Protein AF-A0A6G1YWZ5-F1 (afdb_monomer)

Nearest PDB structures (foldseek):
  8avf-assembly1_E  TM=3.529E-01  e=6.050E+00  Homo sapiens

pLDDT: mean 70.03, std 12.47, range [41.75, 89.56]

Secondary structure (DSSP, 8-state):
-HHHHHHHHHHHHHHHHHHHHHHHHHHHHHHHHS-TTS---EEETTEEEPHHHHHHHHHHHHHHHTTSS--HHHHHHHHHHHHHHHHHHHHHHHHHT----

Structure (mmCIF, N/CA/C/O backbone):
data_AF-A0A6G1YWZ5-F1
#
_entry.id   AF-A0A6G1YWZ5-F1
#
loop_
_atom_site.group_PDB
_atom_site.id
_atom_site.type_symbol
_atom_site.label_atom_id
_atom_site.label_alt_id
_atom_site.label_comp_id
_atom_site.label_asym_id
_atom_site.label_entity_id
_atom_site.label_seq_id
_atom_site.pdbx_PDB_ins_code
_atom_site.Cartn_x
_atom_site.Cartn_y
_atom_site.Cartn_z
_atom_site.occupancy
_atom_site.B_iso_or_equiv
_atom_site.auth_seq_id
_atom_site.auth_comp_id
_atom_site.auth_asym_id
_atom_site.auth_atom_id
_atom_site.pdbx_PDB_model_num
ATOM 1 N N . MET A 1 1 ? -7.253 -10.243 23.245 1.00 60.22 1 MET A N 1
ATOM 2 C CA . MET A 1 1 ? -8.197 -9.100 23.344 1.00 60.22 1 MET A CA 1
ATOM 3 C C . MET A 1 1 ? -7.515 -7.733 23.252 1.00 60.22 1 MET A C 1
ATOM 5 O O . MET A 1 1 ? -8.086 -6.856 22.620 1.00 60.22 1 MET A O 1
ATOM 9 N N . VAL A 1 2 ? -6.298 -7.549 23.786 1.00 73.00 2 VAL A N 1
ATOM 10 C CA . VAL A 1 2 ? -5.560 -6.264 23.732 1.00 73.00 2 VAL A CA 1
ATOM 11 C C . VAL A 1 2 ? -5.319 -5.761 22.299 1.00 73.00 2 VAL A C 1
ATOM 13 O O . VAL A 1 2 ? -5.622 -4.613 21.998 1.00 73.00 2 VAL A O 1
ATOM 16 N N . LEU A 1 3 ? -4.866 -6.632 21.388 1.00 68.81 3 LEU A N 1
ATOM 17 C CA . LEU A 1 3 ? -4.608 -6.267 19.986 1.00 68.81 3 LEU A CA 1
ATOM 18 C C . LEU A 1 3 ? -5.875 -5.816 19.239 1.00 68.81 3 LEU A C 1
ATOM 20 O O . LEU A 1 3 ? -5.841 -4.852 18.486 1.00 68.81 3 LEU A O 1
ATOM 24 N N . TYR A 1 4 ? -7.006 -6.485 19.477 1.00 65.00 4 TYR A N 1
ATOM 25 C CA . TYR A 1 4 ? -8.287 -6.120 18.868 1.00 65.00 4 TYR A CA 1
ATOM 26 C C . TYR A 1 4 ? -8.769 -4.748 19.364 1.00 65.00 4 TYR A C 1
ATOM 28 O O . TYR A 1 4 ? -9.167 -3.911 18.560 1.00 65.00 4 TYR A O 1
ATOM 36 N N . GLY A 1 5 ? -8.664 -4.484 20.672 1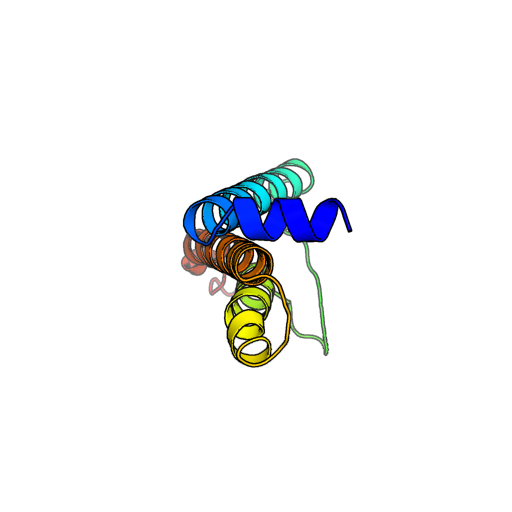.00 67.81 5 GLY A N 1
ATOM 37 C CA . GLY A 1 5 ? -8.984 -3.172 21.246 1.00 67.81 5 GLY A CA 1
ATOM 38 C C . GLY A 1 5 ? -8.088 -2.054 20.705 1.00 67.81 5 GLY A C 1
ATOM 39 O O . GLY A 1 5 ? -8.589 -0.996 20.330 1.00 67.81 5 GLY A O 1
ATOM 40 N N . LEU A 1 6 ? -6.783 -2.320 20.575 1.00 70.75 6 LEU A N 1
ATOM 41 C CA . LEU A 1 6 ? -5.825 -1.394 19.968 1.00 70.75 6 LEU A CA 1
ATOM 42 C C . LEU A 1 6 ? -6.213 -1.065 18.518 1.00 70.75 6 LEU A C 1
ATOM 44 O O . LEU A 1 6 ? -6.316 0.106 18.160 1.00 70.75 6 LEU A O 1
ATOM 48 N N . LEU A 1 7 ? -6.497 -2.084 17.702 1.00 71.31 7 LEU A N 1
ATOM 49 C CA . LEU A 1 7 ? -6.907 -1.910 16.307 1.00 71.31 7 LEU A CA 1
ATOM 50 C C . LEU A 1 7 ? -8.224 -1.127 16.191 1.00 71.31 7 LEU A C 1
ATOM 52 O O . LEU A 1 7 ? -8.337 -0.254 15.338 1.00 71.31 7 LEU A O 1
ATOM 56 N N . CYS A 1 8 ? -9.199 -1.357 17.070 1.00 71.25 8 CYS A N 1
ATOM 57 C CA . CYS A 1 8 ? -10.426 -0.556 17.086 1.00 71.25 8 CYS A CA 1
ATOM 58 C C . CYS A 1 8 ? -10.162 0.926 17.408 1.00 71.25 8 CYS A C 1
ATOM 60 O O . CYS A 1 8 ? -10.801 1.793 16.816 1.00 71.25 8 CYS A O 1
ATOM 62 N N . SER A 1 9 ? -9.210 1.228 18.299 1.00 77.00 9 SER A N 1
ATOM 63 C CA . SER A 1 9 ? -8.866 2.610 18.682 1.00 77.00 9 SER A CA 1
ATOM 64 C C . SER A 1 9 ? -8.069 3.376 17.619 1.00 77.00 9 SER A C 1
ATOM 66 O O . SER A 1 9 ? -8.126 4.601 17.552 1.00 77.00 9 SER A O 1
ATOM 68 N N . LEU A 1 10 ? -7.350 2.650 16.761 1.00 80.00 10 LEU A N 1
ATOM 69 C CA . LEU A 1 10 ? -6.451 3.204 15.749 1.00 80.00 10 LEU A CA 1
ATOM 70 C C . LEU A 1 10 ? -7.203 3.864 14.576 1.00 80.00 10 LEU A C 1
ATOM 72 O O . LEU A 1 10 ? -6.715 4.809 13.949 1.00 80.00 10 LEU A O 1
ATOM 76 N N . GLY A 1 11 ? -8.401 3.351 14.276 1.00 81.19 11 GLY A N 1
ATOM 77 C CA . GLY A 1 11 ? -9.244 3.814 13.176 1.00 81.19 11 GLY A CA 1
ATOM 78 C C . GLY A 1 11 ? -8.605 3.661 11.787 1.00 81.19 11 GLY A C 1
ATOM 79 O O . GLY A 1 11 ? -7.522 3.105 11.611 1.00 81.19 11 GLY A O 1
ATOM 80 N N . ILE A 1 12 ? -9.293 4.172 10.762 1.00 82.44 12 ILE A N 1
ATOM 81 C CA . ILE A 1 12 ? -8.853 4.055 9.358 1.00 82.44 12 ILE A CA 1
ATOM 82 C C . ILE A 1 12 ? -7.575 4.862 9.105 1.00 82.44 12 ILE A C 1
ATOM 84 O O . ILE A 1 12 ? -6.654 4.365 8.466 1.00 82.44 12 ILE A O 1
ATOM 88 N N . LYS A 1 13 ? -7.503 6.097 9.620 1.00 84.56 13 LYS A N 1
ATOM 89 C CA . LYS A 1 13 ? -6.350 6.986 9.404 1.00 84.56 13 LYS A CA 1
ATOM 90 C C . LYS A 1 13 ? -5.070 6.422 10.017 1.00 84.56 13 LYS A C 1
ATOM 92 O O . LYS A 1 13 ? -4.051 6.382 9.337 1.00 84.56 13 LYS A O 1
ATOM 97 N N . GLY A 1 14 ? -5.133 5.961 11.269 1.00 85.88 14 GLY A N 1
ATOM 98 C CA . GLY A 1 14 ? -3.989 5.323 11.917 1.00 85.88 14 GLY A CA 1
ATOM 99 C C . GLY A 1 14 ? -3.592 4.037 11.200 1.00 85.88 14 GLY A C 1
ATOM 100 O O . GLY A 1 14 ? -2.408 3.788 11.001 1.00 85.88 14 GLY A O 1
ATOM 101 N N . GLY A 1 15 ? -4.579 3.247 10.757 1.00 85.88 15 GLY A N 1
ATOM 102 C CA . GLY A 1 15 ? -4.315 1.990 10.065 1.00 85.88 15 GLY A CA 1
ATOM 103 C C . GLY A 1 15 ? -3.609 2.211 8.730 1.00 85.88 15 GLY A C 1
ATOM 104 O O . GLY A 1 15 ? -2.598 1.570 8.463 1.00 85.88 15 GLY A O 1
ATOM 105 N N . LEU A 1 16 ? -4.082 3.175 7.933 1.00 86.12 16 LEU A N 1
ATOM 106 C CA . LEU A 1 16 ? -3.430 3.569 6.684 1.00 86.12 16 LEU A CA 1
ATOM 107 C C . LEU A 1 16 ? -1.997 4.046 6.918 1.00 86.12 16 LEU A C 1
ATOM 109 O O . LEU A 1 16 ? -1.113 3.583 6.210 1.00 86.12 16 LEU A O 1
ATOM 113 N N . LEU A 1 17 ? -1.767 4.906 7.918 1.00 89.50 17 LEU A N 1
ATOM 114 C CA . LEU A 1 17 ? -0.435 5.427 8.233 1.00 89.50 17 LEU A CA 1
ATOM 115 C C . LEU A 1 17 ? 0.542 4.296 8.580 1.00 89.50 17 LEU A C 1
ATOM 117 O O . LEU A 1 17 ? 1.619 4.214 7.998 1.00 89.50 17 LEU A O 1
ATOM 121 N N . ILE A 1 18 ? 0.143 3.385 9.476 1.00 89.56 18 ILE A N 1
ATOM 122 C CA . ILE A 1 18 ? 0.957 2.212 9.823 1.00 89.56 18 ILE A CA 1
ATOM 123 C C . ILE A 1 18 ? 1.211 1.352 8.585 1.00 89.56 18 ILE A C 1
ATOM 125 O O . ILE A 1 18 ? 2.340 0.926 8.364 1.00 89.56 18 ILE A O 1
ATOM 129 N N . GLY A 1 19 ? 0.182 1.110 7.770 1.00 86.94 19 GLY A N 1
ATOM 130 C CA . GLY A 1 19 ? 0.303 0.311 6.556 1.00 86.94 19 GLY A CA 1
ATOM 131 C C . GLY A 1 19 ? 1.291 0.902 5.549 1.00 86.94 19 GLY A C 1
ATOM 132 O O . GLY A 1 19 ? 2.170 0.191 5.068 1.00 86.94 19 GLY A O 1
ATOM 133 N N . THR A 1 20 ? 1.191 2.202 5.259 1.00 86.56 20 THR A N 1
ATOM 134 C CA . THR A 1 20 ? 2.103 2.882 4.327 1.00 86.56 20 THR A CA 1
ATOM 135 C C . THR A 1 20 ? 3.529 2.932 4.863 1.00 86.56 20 THR A C 1
ATOM 137 O O . THR A 1 20 ? 4.461 2.649 4.118 1.00 86.56 20 THR A O 1
ATOM 140 N N . THR A 1 21 ? 3.715 3.204 6.160 1.00 89.06 21 THR A N 1
ATOM 141 C CA . THR A 1 21 ? 5.045 3.192 6.788 1.00 89.06 21 THR A CA 1
ATOM 142 C C . THR A 1 21 ? 5.654 1.790 6.785 1.00 89.06 21 THR A C 1
ATOM 144 O O . THR A 1 21 ? 6.844 1.634 6.531 1.00 89.06 21 THR A O 1
ATOM 147 N N . ALA A 1 22 ? 4.852 0.747 7.018 1.00 85.56 22 ALA A N 1
ATOM 148 C CA . ALA A 1 22 ? 5.321 -0.631 6.933 1.00 85.56 22 ALA A CA 1
ATOM 149 C C . ALA A 1 22 ? 5.781 -0.985 5.511 1.00 85.56 22 ALA A C 1
ATOM 151 O O . ALA A 1 22 ? 6.811 -1.639 5.362 1.00 85.56 22 ALA A O 1
ATOM 152 N N . ALA A 1 23 ? 5.064 -0.526 4.478 1.00 83.12 23 ALA A N 1
ATOM 153 C CA . ALA A 1 23 ? 5.500 -0.692 3.094 1.00 83.12 23 ALA A CA 1
ATOM 154 C C . ALA A 1 23 ? 6.826 0.025 2.815 1.00 83.12 23 ALA A C 1
ATOM 156 O O . ALA A 1 23 ? 7.719 -0.603 2.264 1.00 83.12 23 ALA A O 1
ATOM 157 N N . GLU A 1 24 ? 6.995 1.277 3.249 1.00 83.88 24 GLU A N 1
ATOM 158 C CA . GLU A 1 24 ? 8.255 2.021 3.075 1.00 83.88 24 GLU A CA 1
ATOM 159 C C . GLU A 1 24 ? 9.445 1.345 3.770 1.00 83.88 24 GLU A C 1
ATOM 161 O O . GLU A 1 24 ? 10.539 1.272 3.213 1.00 83.88 24 GLU A O 1
ATOM 166 N N . ILE A 1 25 ? 9.245 0.812 4.981 1.00 84.12 25 ILE A N 1
ATOM 167 C CA . ILE A 1 25 ? 10.283 0.049 5.687 1.00 84.12 25 ILE A CA 1
ATOM 168 C C . ILE A 1 25 ? 10.630 -1.220 4.907 1.00 84.12 25 ILE A C 1
ATOM 170 O O . ILE A 1 25 ? 11.802 -1.573 4.788 1.00 84.12 25 ILE A O 1
ATOM 174 N N . LEU A 1 26 ? 9.619 -1.914 4.385 1.00 80.50 26 LEU A N 1
ATOM 175 C CA . LEU A 1 26 ? 9.795 -3.176 3.683 1.00 80.50 26 LEU A CA 1
ATOM 176 C C . LEU A 1 26 ? 10.516 -2.984 2.340 1.00 80.50 26 LEU A C 1
ATOM 178 O O . LEU A 1 26 ? 11.464 -3.715 2.054 1.00 80.50 26 LEU A O 1
ATOM 182 N N . THR A 1 27 ? 10.136 -1.970 1.560 1.00 76.56 27 THR A N 1
ATOM 183 C CA . THR A 1 27 ? 10.808 -1.623 0.299 1.00 76.56 27 THR A CA 1
ATOM 184 C C . THR A 1 27 ? 12.221 -1.108 0.546 1.00 76.56 27 THR A C 1
ATOM 186 O O . THR A 1 27 ? 13.159 -1.574 -0.095 1.00 76.56 27 THR A O 1
ATOM 189 N N . SER A 1 28 ? 12.424 -0.256 1.556 1.00 79.50 28 SER A N 1
ATOM 190 C CA . SER A 1 28 ? 13.761 0.189 1.977 1.00 79.50 28 SER A CA 1
ATOM 191 C C . SER A 1 28 ? 14.654 -0.982 2.401 1.00 79.50 28 SER A C 1
ATOM 193 O O . SER A 1 28 ? 15.815 -1.070 1.997 1.00 79.50 28 SER A O 1
ATOM 195 N N . TYR A 1 29 ? 14.106 -1.947 3.148 1.00 78.19 29 TYR A N 1
ATOM 196 C CA . TYR A 1 29 ? 14.827 -3.163 3.512 1.00 78.19 29 TYR A CA 1
ATOM 197 C C . TYR A 1 29 ? 15.218 -3.975 2.274 1.00 78.19 29 TYR A C 1
ATOM 199 O O . TYR A 1 29 ? 16.378 -4.379 2.151 1.00 78.19 29 TYR A O 1
ATOM 207 N N . TRP A 1 30 ? 14.286 -4.193 1.343 1.00 73.19 30 TRP A N 1
ATOM 208 C CA . TRP A 1 30 ? 14.565 -4.917 0.105 1.00 73.19 30 TRP A CA 1
ATOM 209 C C . TRP A 1 30 ? 15.636 -4.237 -0.741 1.00 73.19 30 TRP A C 1
ATOM 211 O O . TRP A 1 30 ? 16.568 -4.932 -1.154 1.00 73.19 30 TRP A O 1
ATOM 221 N N . HIS A 1 31 ? 15.564 -2.915 -0.907 1.00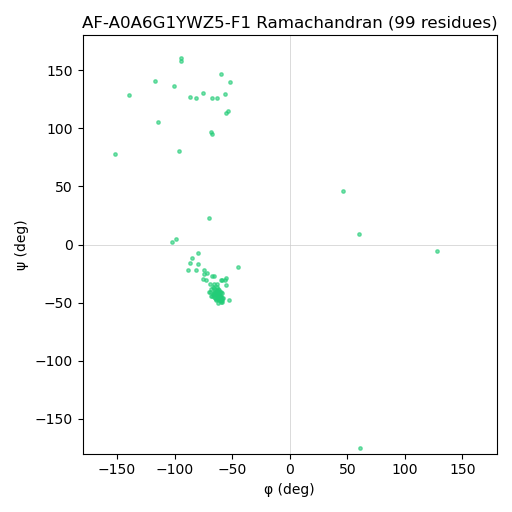 70.44 31 HIS A N 1
ATOM 222 C CA . HIS A 1 31 ? 16.590 -2.120 -1.580 1.00 70.44 31 HIS A CA 1
ATOM 223 C C . HIS A 1 31 ? 17.949 -2.222 -0.882 1.00 70.44 31 HIS A C 1
ATOM 225 O O . HIS A 1 31 ? 18.955 -2.461 -1.536 1.00 70.44 31 HIS A O 1
ATOM 231 N N . SER A 1 32 ? 18.005 -2.145 0.452 1.00 72.19 32 SER A N 1
ATOM 232 C CA . SER A 1 32 ? 19.279 -2.249 1.185 1.00 72.19 32 SER A CA 1
ATOM 233 C C . SER A 1 32 ? 19.943 -3.628 1.082 1.00 72.19 32 SER A C 1
ATOM 235 O O . SER A 1 32 ? 21.163 -3.747 1.191 1.00 72.19 32 SER A O 1
ATOM 237 N N . ARG A 1 33 ? 19.149 -4.688 0.879 1.00 65.75 33 ARG A N 1
ATOM 238 C CA . ARG A 1 33 ? 19.634 -6.069 0.744 1.00 65.75 33 ARG A CA 1
ATOM 239 C C . ARG A 1 33 ? 20.003 -6.462 -0.682 1.00 65.75 33 ARG A C 1
ATOM 241 O O . ARG A 1 33 ? 20.731 -7.439 -0.850 1.00 65.75 33 ARG A O 1
ATOM 248 N N . HIS A 1 34 ? 19.474 -5.770 -1.684 1.00 59.28 34 HIS A N 1
ATOM 249 C CA . HIS A 1 34 ? 19.701 -6.088 -3.086 1.00 59.28 34 HIS A CA 1
ATOM 250 C C . HIS A 1 34 ? 20.485 -4.936 -3.705 1.00 59.28 34 HIS A C 1
ATOM 252 O O . HIS A 1 34 ? 19.927 -3.880 -3.975 1.00 59.28 34 HIS A O 1
ATOM 258 N N . ASN A 1 35 ? 21.784 -5.146 -3.951 1.00 53.00 35 ASN A N 1
ATOM 259 C CA . ASN A 1 35 ? 22.527 -4.260 -4.847 1.00 53.00 35 ASN A CA 1
ATOM 260 C C . ASN A 1 35 ? 21.746 -4.142 -6.166 1.00 53.00 35 ASN A C 1
ATOM 262 O O . ASN A 1 35 ? 21.228 -5.149 -6.658 1.00 53.00 35 ASN A O 1
ATOM 266 N N . GLU A 1 36 ? 21.703 -2.936 -6.737 1.00 53.41 36 GLU A N 1
ATOM 267 C CA . GLU A 1 36 ? 20.952 -2.539 -7.947 1.00 53.41 36 GLU A CA 1
ATOM 268 C C . GLU A 1 36 ? 21.053 -3.530 -9.130 1.00 53.41 36 GLU A C 1
ATOM 270 O O . GLU A 1 36 ? 20.216 -3.557 -10.025 1.00 53.41 36 GLU A O 1
ATOM 275 N N . SER A 1 37 ? 22.060 -4.403 -9.130 1.00 51.16 37 SER A N 1
ATOM 276 C CA . SER A 1 37 ? 22.315 -5.431 -10.141 1.00 51.16 37 SER A CA 1
ATOM 277 C C . SER A 1 37 ? 21.456 -6.701 -10.021 1.00 51.16 37 SER A C 1
ATOM 279 O O . SER A 1 37 ? 21.561 -7.591 -10.867 1.00 51.16 37 SER A O 1
ATOM 281 N N . SER A 1 38 ? 20.655 -6.878 -8.967 1.00 51.34 38 SER A N 1
ATOM 282 C CA . SER A 1 38 ? 19.848 -8.093 -8.769 1.00 51.34 38 SER A CA 1
ATOM 283 C C . SER A 1 38 ? 18.588 -7.798 -7.960 1.00 51.34 38 SER A C 1
ATOM 285 O O . SER A 1 38 ? 18.557 -8.117 -6.776 1.00 51.34 38 SER A O 1
ATOM 287 N N . PRO A 1 39 ? 17.530 -7.219 -8.553 1.00 53.12 39 PRO A N 1
ATOM 288 C CA . PRO A 1 39 ? 16.277 -7.024 -7.832 1.00 53.12 39 PRO A CA 1
ATOM 289 C C . PRO A 1 39 ? 15.721 -8.384 -7.370 1.00 53.12 39 PRO A C 1
ATOM 291 O O . PRO A 1 39 ? 15.914 -9.375 -8.085 1.00 53.12 39 PRO A O 1
ATOM 294 N N . PRO A 1 40 ? 15.038 -8.465 -6.210 1.00 51.72 40 PRO A N 1
ATOM 295 C CA . PRO A 1 40 ? 14.511 -9.721 -5.689 1.00 51.72 40 PRO A CA 1
ATOM 296 C C . PRO A 1 40 ? 13.648 -10.396 -6.758 1.00 51.72 40 PRO A C 1
ATOM 298 O O . PRO A 1 40 ? 12.635 -9.858 -7.207 1.00 51.72 40 PRO A O 1
ATOM 301 N N . LYS A 1 41 ? 14.084 -11.565 -7.234 1.00 57.06 41 LYS A N 1
ATOM 302 C CA . LYS A 1 41 ? 13.366 -12.323 -8.259 1.00 57.06 41 LYS A CA 1
ATOM 303 C C . LYS A 1 41 ? 12.507 -13.376 -7.569 1.00 57.06 41 LYS A C 1
ATOM 305 O O . LYS A 1 41 ? 12.907 -14.530 -7.450 1.00 57.06 41 LYS A O 1
ATOM 310 N N . VAL A 1 42 ? 11.343 -12.974 -7.067 1.00 55.53 42 VAL A N 1
ATOM 311 C CA . VAL A 1 42 ? 10.334 -13.938 -6.612 1.00 55.53 42 VAL A CA 1
ATOM 312 C C . VAL A 1 42 ? 9.583 -14.421 -7.849 1.00 55.53 42 VAL A C 1
ATOM 314 O O . VAL A 1 42 ? 9.109 -13.604 -8.632 1.00 55.53 42 VAL A O 1
ATOM 317 N N . TYR A 1 43 ? 9.513 -15.734 -8.063 1.00 54.06 43 TYR A N 1
ATOM 318 C CA . TYR A 1 43 ? 8.809 -16.331 -9.200 1.00 54.06 43 TYR A CA 1
ATOM 319 C C . TYR A 1 43 ? 7.643 -17.195 -8.719 1.00 54.06 43 TYR A C 1
ATOM 321 O O . TYR A 1 43 ? 7.777 -17.944 -7.753 1.00 54.06 43 TYR A O 1
ATOM 329 N N . PHE A 1 44 ? 6.521 -17.140 -9.432 1.00 47.78 44 PHE A N 1
ATOM 330 C CA . PHE A 1 44 ? 5.360 -18.008 -9.236 1.00 47.78 44 PHE A CA 1
ATOM 331 C C . PHE A 1 44 ? 4.799 -18.412 -10.597 1.00 47.78 44 PHE A C 1
ATOM 333 O O . PHE A 1 44 ? 4.611 -17.561 -11.462 1.00 47.78 44 PHE A O 1
ATOM 340 N N . PHE A 1 45 ? 4.598 -19.715 -10.823 1.00 47.44 45 PHE A N 1
ATOM 341 C CA . PHE A 1 45 ? 4.256 -20.275 -12.142 1.00 47.44 45 PHE A CA 1
ATOM 342 C C . PHE A 1 45 ? 5.131 -19.730 -13.293 1.00 47.44 45 PHE A C 1
ATOM 344 O O . PHE A 1 45 ? 4.622 -19.326 -14.334 1.00 47.44 45 PHE A O 1
ATOM 351 N N . ASN A 1 46 ? 6.456 -19.677 -13.100 1.00 46.22 46 ASN A N 1
ATOM 352 C CA . ASN A 1 46 ? 7.428 -19.097 -14.047 1.00 46.22 46 ASN A CA 1
ATOM 353 C C . ASN A 1 46 ? 7.233 -17.607 -14.389 1.00 46.22 46 ASN A C 1
ATOM 355 O O . ASN A 1 46 ? 7.929 -17.081 -15.256 1.00 46.22 46 ASN A O 1
ATOM 359 N N . ARG A 1 47 ? 6.350 -16.893 -13.690 1.00 48.50 47 ARG A N 1
ATOM 360 C CA . ARG A 1 47 ? 6.186 -15.446 -13.814 1.00 48.50 47 ARG A CA 1
ATOM 361 C C . ARG A 1 47 ? 6.908 -14.754 -12.667 1.00 48.50 47 ARG A C 1
ATOM 363 O O . ARG A 1 47 ? 6.828 -15.209 -11.528 1.00 48.50 47 ARG A O 1
ATOM 370 N N . ARG A 1 48 ? 7.628 -13.671 -12.956 1.00 60.38 48 ARG A N 1
ATOM 371 C CA . ARG A 1 48 ? 8.201 -12.813 -11.913 1.00 60.38 48 ARG A CA 1
ATOM 372 C C . ARG A 1 48 ? 7.048 -12.127 -11.177 1.00 60.38 48 ARG A C 1
ATOM 374 O O . ARG A 1 48 ? 6.212 -11.524 -11.839 1.00 60.38 48 ARG A O 1
ATOM 381 N N . ILE A 1 49 ? 7.008 -12.251 -9.852 1.00 62.59 49 ILE A N 1
ATOM 382 C CA . ILE A 1 49 ? 6.099 -11.496 -8.989 1.00 62.59 49 ILE A CA 1
ATOM 383 C C . ILE A 1 49 ? 6.764 -10.165 -8.644 1.00 62.59 49 ILE A C 1
ATOM 385 O O . ILE A 1 49 ? 7.892 -10.150 -8.144 1.00 62.59 49 ILE A O 1
ATOM 389 N N . HIS A 1 50 ? 6.053 -9.070 -8.894 1.00 70.38 50 HIS A N 1
ATOM 390 C CA . HIS A 1 50 ? 6.490 -7.713 -8.558 1.00 70.38 50 HIS A CA 1
ATOM 391 C C . HIS A 1 50 ? 5.934 -7.252 -7.195 1.00 70.38 50 HIS A C 1
ATOM 393 O O . HIS A 1 50 ? 4.929 -7.791 -6.716 1.00 70.38 50 HIS A O 1
ATOM 399 N N . HIS A 1 51 ? 6.562 -6.265 -6.540 1.00 68.25 51 HIS A N 1
ATOM 400 C CA . HIS A 1 51 ? 6.120 -5.817 -5.211 1.00 68.25 51 HIS A CA 1
ATOM 401 C C . HIS A 1 51 ? 4.704 -5.236 -5.263 1.00 68.25 51 HIS A C 1
ATOM 403 O O . HIS A 1 51 ? 3.901 -5.471 -4.365 1.00 68.25 51 HIS A O 1
ATOM 409 N N . GLY A 1 52 ? 4.348 -4.580 -6.359 1.00 61.66 52 GLY A N 1
ATOM 410 C CA . GLY A 1 52 ? 3.038 -4.021 -6.652 1.00 61.66 52 GLY A CA 1
ATOM 411 C C . GLY A 1 52 ? 1.996 -5.068 -7.024 1.00 61.66 52 GLY A C 1
ATOM 412 O O . GLY A 1 52 ? 0.817 -4.826 -6.794 1.00 61.66 52 GLY A O 1
ATOM 413 N N . GLU A 1 53 ? 2.374 -6.263 -7.488 1.00 66.81 53 GLU A N 1
ATOM 414 C CA . GLU A 1 53 ? 1.425 -7.384 -7.606 1.00 66.81 53 GLU A CA 1
ATOM 415 C C . GLU A 1 53 ? 1.029 -7.910 -6.216 1.00 66.81 53 GLU A C 1
ATOM 417 O O . GLU A 1 53 ? -0.154 -8.137 -5.947 1.00 66.81 53 GLU A O 1
ATOM 422 N N . ILE A 1 54 ? 1.996 -8.014 -5.293 1.00 72.00 54 ILE A N 1
ATOM 423 C CA . ILE A 1 54 ? 1.735 -8.307 -3.872 1.00 72.00 54 ILE A CA 1
ATOM 424 C C . ILE A 1 54 ? 0.935 -7.160 -3.239 1.00 72.00 54 ILE A C 1
ATOM 426 O O . ILE A 1 54 ? -0.012 -7.396 -2.488 1.00 72.00 54 ILE A O 1
ATOM 430 N N . GLY A 1 55 ? 1.274 -5.917 -3.581 1.00 66.75 55 GLY A N 1
ATOM 431 C CA . GLY A 1 55 ? 0.590 -4.721 -3.117 1.00 66.75 55 GLY A CA 1
ATOM 432 C C . GLY A 1 55 ? -0.866 -4.647 -3.579 1.00 66.75 55 GLY A C 1
ATOM 433 O O . GLY A 1 55 ? -1.759 -4.378 -2.778 1.00 66.75 55 GLY A O 1
ATOM 434 N N . ALA A 1 56 ? -1.135 -4.968 -4.843 1.00 66.81 56 ALA A N 1
ATOM 435 C CA . ALA A 1 56 ? -2.481 -5.043 -5.395 1.00 66.81 56 ALA A CA 1
ATOM 436 C C . ALA A 1 56 ? -3.305 -6.140 -4.708 1.00 66.81 56 ALA A C 1
ATOM 438 O O . ALA A 1 56 ? -4.448 -5.893 -4.328 1.00 66.81 56 ALA A O 1
ATOM 439 N N . LEU A 1 57 ? -2.721 -7.320 -4.469 1.00 74.00 57 LEU A N 1
ATOM 440 C CA . LEU A 1 57 ? -3.361 -8.395 -3.703 1.00 74.00 57 LEU A CA 1
ATOM 441 C C . LEU A 1 57 ? -3.687 -7.966 -2.266 1.00 74.00 57 LEU A C 1
ATOM 443 O O . LEU A 1 57 ? -4.808 -8.177 -1.805 1.00 74.00 57 LEU A O 1
ATOM 447 N N . LEU A 1 58 ? -2.746 -7.321 -1.572 1.00 73.31 58 LEU A N 1
ATOM 448 C CA . LEU A 1 58 ? -2.948 -6.790 -0.221 1.00 73.31 58 LEU A CA 1
ATOM 449 C C . LEU A 1 58 ? -4.035 -5.711 -0.188 1.00 73.31 58 LEU A C 1
ATOM 451 O O . LEU A 1 58 ? -4.929 -5.770 0.656 1.00 73.31 58 LEU A O 1
ATOM 455 N N . GLY A 1 59 ? -4.020 -4.774 -1.134 1.00 67.94 59 GLY A N 1
ATOM 456 C CA . GLY A 1 59 ? -5.038 -3.733 -1.256 1.00 67.94 59 GLY A CA 1
ATOM 457 C C . GLY A 1 59 ? -6.430 -4.305 -1.529 1.00 67.94 59 GLY A C 1
ATOM 458 O O . GLY A 1 59 ? -7.391 -3.954 -0.843 1.00 67.94 59 GLY A O 1
ATOM 459 N N . LEU A 1 60 ? -6.541 -5.239 -2.477 1.00 75.50 60 LEU A N 1
ATOM 460 C CA . LEU A 1 60 ? -7.803 -5.884 -2.854 1.00 75.50 60 LEU A CA 1
ATOM 461 C C . LEU A 1 60 ? -8.313 -6.864 -1.793 1.00 75.50 60 LEU A C 1
ATOM 463 O O . LEU A 1 60 ? -9.522 -7.068 -1.699 1.00 75.50 60 LEU A O 1
ATOM 467 N N . SER A 1 61 ? -7.437 -7.423 -0.949 1.00 75.38 61 SER A N 1
ATOM 468 C CA . SER A 1 61 ? -7.840 -8.298 0.161 1.00 75.38 61 SER A CA 1
ATOM 469 C C . SER A 1 61 ? -8.834 -7.612 1.109 1.00 75.38 61 SER A C 1
ATOM 471 O O . SER A 1 61 ? -9.742 -8.259 1.628 1.00 75.38 61 SER A O 1
ATOM 473 N N . SER A 1 62 ? -8.749 -6.282 1.244 1.00 71.00 62 SER A N 1
ATOM 474 C CA . SER A 1 62 ? -9.693 -5.477 2.028 1.00 71.00 62 SER A CA 1
ATOM 475 C C . SER A 1 62 ? -11.146 -5.599 1.545 1.00 71.00 62 SER A C 1
ATOM 477 O O . SER A 1 62 ? -12.069 -5.562 2.361 1.00 71.00 62 SER A O 1
ATOM 479 N N . LEU A 1 63 ? -11.365 -5.821 0.243 1.00 73.31 63 LEU A N 1
ATOM 480 C CA . LEU A 1 63 ? -12.696 -5.992 -0.343 1.00 73.31 63 LEU A CA 1
ATOM 481 C C . LEU A 1 63 ? -13.340 -7.313 0.087 1.00 73.31 63 LEU A C 1
ATOM 483 O O . LEU A 1 63 ? -14.549 -7.357 0.296 1.00 73.31 63 LEU A O 1
ATOM 487 N N . PHE A 1 64 ? -12.536 -8.360 0.279 1.00 72.06 64 PHE A N 1
ATOM 488 C CA . PHE A 1 64 ? -12.995 -9.667 0.759 1.00 72.06 64 PHE A CA 1
ATOM 489 C C . PHE A 1 64 ? -13.210 -9.699 2.277 1.00 72.06 64 PHE A C 1
ATOM 491 O O . PHE A 1 64 ? -13.908 -10.568 2.790 1.00 72.06 64 PHE A O 1
ATOM 498 N N . LEU A 1 65 ? -12.649 -8.726 2.999 1.00 70.12 65 LEU A N 1
ATOM 499 C CA . LEU A 1 65 ? -12.865 -8.548 4.43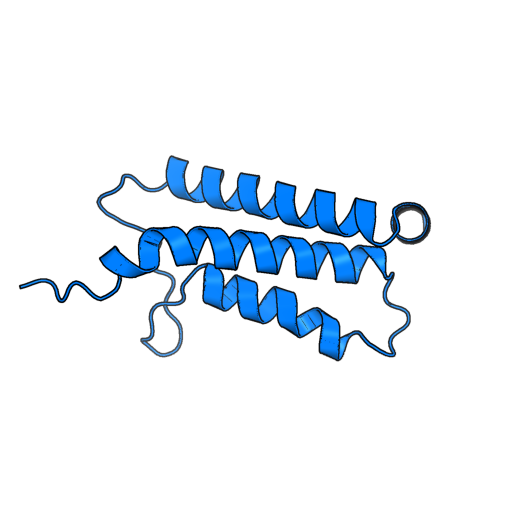5 1.00 70.12 65 LEU A CA 1
ATOM 500 C C . LEU A 1 65 ? -14.136 -7.736 4.740 1.00 70.12 65 LEU A C 1
ATOM 502 O O . LEU A 1 65 ? -14.597 -7.721 5.886 1.00 70.12 65 LEU A O 1
ATOM 506 N N . ARG A 1 66 ? -14.739 -7.099 3.725 1.00 60.41 66 ARG A N 1
ATOM 507 C CA . ARG A 1 66 ? -15.967 -6.301 3.833 1.00 60.41 66 ARG A CA 1
ATOM 508 C C . ARG A 1 66 ? -17.161 -7.208 4.164 1.00 60.41 66 ARG A C 1
ATOM 510 O O . ARG A 1 66 ? -17.777 -7.786 3.279 1.00 60.41 66 ARG A O 1
ATOM 517 N N . GLY A 1 67 ? -17.482 -7.322 5.452 1.00 62.38 67 GLY A N 1
ATOM 518 C CA . GLY A 1 67 ? -18.564 -8.177 5.968 1.00 62.38 67 GLY A CA 1
ATOM 519 C C . GLY A 1 67 ? -18.135 -9.122 7.091 1.00 62.38 67 GLY A C 1
ATOM 520 O O . GLY A 1 67 ? -18.975 -9.780 7.696 1.00 62.38 67 GLY A O 1
ATOM 521 N N . THR A 1 68 ? -16.840 -9.171 7.402 1.00 64.75 68 THR A N 1
ATOM 522 C CA . THR A 1 68 ? -16.296 -9.941 8.528 1.00 64.75 68 THR A CA 1
ATOM 523 C C . THR A 1 68 ? -16.143 -9.064 9.775 1.00 64.75 68 THR A C 1
ATOM 525 O O . THR A 1 68 ? -16.062 -7.841 9.673 1.00 64.75 68 THR A O 1
ATOM 528 N N . SER A 1 69 ? -16.038 -9.667 10.966 1.00 67.62 69 SER A N 1
ATOM 529 C CA . SER A 1 69 ? -15.707 -8.973 12.230 1.00 67.62 69 SER A CA 1
ATOM 530 C C . SER A 1 69 ? -14.248 -8.489 12.289 1.00 67.62 69 SER A C 1
ATOM 532 O O . SER A 1 69 ? -13.663 -8.356 13.366 1.00 67.62 69 SER A O 1
ATOM 534 N N . PHE A 1 70 ? -13.616 -8.311 11.132 1.00 68.94 70 PHE A N 1
ATOM 535 C CA . PHE A 1 70 ? -12.226 -7.922 11.026 1.00 68.94 70 PHE A CA 1
ATOM 536 C C . PHE A 1 70 ? -12.093 -6.432 11.363 1.00 68.94 70 PHE A C 1
ATOM 538 O O . PHE A 1 70 ? -12.844 -5.619 10.818 1.00 68.94 70 PHE A O 1
ATOM 545 N N . PRO A 1 71 ? -11.164 -6.038 12.253 1.00 76.62 71 PRO A N 1
ATOM 546 C CA . PRO A 1 71 ? -11.016 -4.642 12.638 1.00 76.62 71 PRO A CA 1
ATOM 547 C C . PRO A 1 71 ? -10.768 -3.750 11.423 1.00 76.62 71 PRO A C 1
ATOM 549 O O . PRO A 1 71 ? -9.845 -3.994 10.644 1.00 76.62 71 PRO A O 1
ATOM 552 N N . THR A 1 72 ? -11.534 -2.668 11.294 1.00 78.69 72 THR A N 1
ATOM 553 C CA . THR A 1 72 ? -11.407 -1.720 10.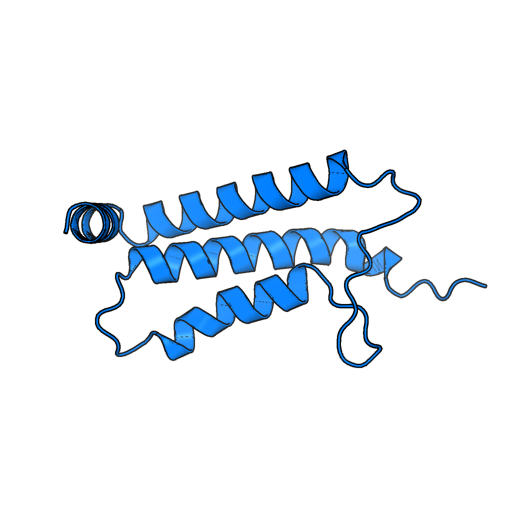177 1.00 78.69 72 THR A CA 1
ATOM 554 C C . THR A 1 72 ? -9.983 -1.172 10.046 1.00 78.69 72 THR A C 1
ATOM 556 O O . THR A 1 72 ? -9.492 -0.987 8.936 1.00 78.69 72 THR A O 1
ATOM 559 N N . ALA A 1 73 ? -9.277 -0.972 11.165 1.00 78.81 73 ALA A N 1
ATOM 560 C CA . ALA A 1 73 ? -7.874 -0.567 11.142 1.00 78.81 73 ALA A CA 1
ATOM 561 C C . ALA A 1 73 ? -6.947 -1.640 10.557 1.00 78.81 73 ALA A C 1
ATOM 563 O O . ALA A 1 73 ? -5.990 -1.294 9.881 1.00 78.81 73 ALA A O 1
ATO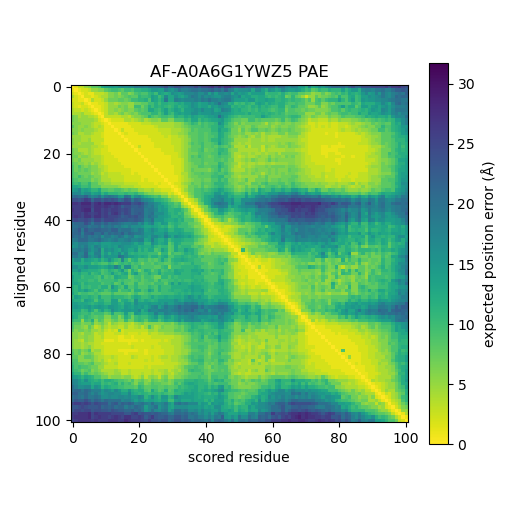M 564 N N . ALA A 1 74 ? -7.226 -2.929 10.760 1.00 78.81 74 ALA A N 1
ATOM 565 C CA . ALA A 1 74 ? -6.429 -4.001 10.170 1.00 78.81 74 ALA A CA 1
ATOM 566 C C . ALA A 1 74 ? -6.618 -4.060 8.645 1.00 78.81 74 ALA A C 1
ATOM 568 O O . ALA A 1 74 ? -5.639 -4.163 7.911 1.00 78.81 74 ALA A O 1
ATOM 569 N N . ALA A 1 75 ? -7.850 -3.892 8.153 1.00 82.00 75 ALA A N 1
ATOM 570 C CA . ALA A 1 75 ? -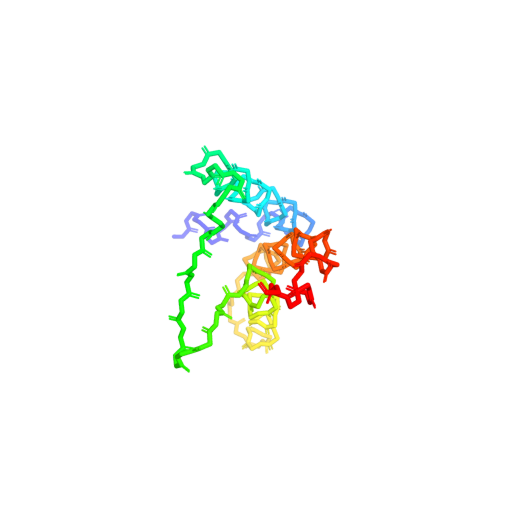8.102 -3.744 6.718 1.00 82.00 75 ALA A CA 1
ATOM 571 C C . ALA A 1 75 ? -7.421 -2.486 6.140 1.00 82.00 75 ALA A C 1
ATOM 573 O O . ALA A 1 75 ? -6.860 -2.526 5.044 1.00 82.00 75 ALA A O 1
ATOM 574 N N . ALA A 1 76 ? -7.413 -1.382 6.893 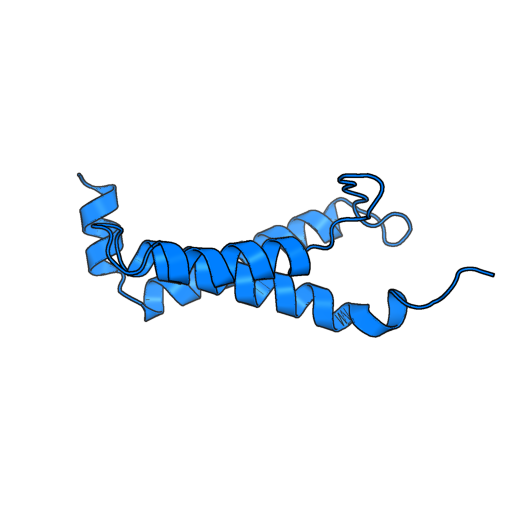1.00 83.00 76 ALA A N 1
ATOM 575 C CA . ALA A 1 76 ? -6.715 -0.154 6.523 1.00 83.00 76 ALA A CA 1
ATOM 576 C C . ALA A 1 76 ? -5.182 -0.321 6.498 1.00 83.00 76 ALA A C 1
ATOM 578 O O . ALA A 1 76 ? -4.546 0.225 5.603 1.00 83.00 76 ALA A O 1
ATOM 579 N N . ILE A 1 77 ? -4.595 -1.113 7.406 1.00 86.12 77 ILE A N 1
ATOM 580 C CA . ILE A 1 77 ? -3.164 -1.471 7.385 1.00 86.12 77 ILE A CA 1
ATOM 581 C C . ILE A 1 77 ? -2.829 -2.249 6.114 1.00 86.12 77 ILE A C 1
ATOM 583 O O . ILE A 1 77 ? -1.912 -1.863 5.395 1.00 86.12 77 ILE A O 1
ATOM 587 N N . LEU A 1 78 ? -3.599 -3.294 5.792 1.00 84.75 78 LEU A N 1
ATOM 588 C CA . LEU A 1 78 ? -3.390 -4.082 4.569 1.00 84.75 78 LEU A CA 1
ATOM 589 C C . LEU A 1 78 ? -3.511 -3.211 3.313 1.00 84.75 78 LEU A C 1
ATOM 591 O O . LEU A 1 78 ? -2.693 -3.307 2.401 1.00 84.75 78 LEU A O 1
ATOM 595 N N . THR A 1 79 ? -4.488 -2.304 3.304 1.00 84.50 79 THR A N 1
ATOM 596 C CA . THR A 1 79 ? -4.680 -1.341 2.214 1.00 84.50 79 THR A CA 1
ATOM 597 C C . THR A 1 79 ? -3.500 -0.378 2.095 1.00 84.50 79 THR A C 1
ATOM 599 O O . THR A 1 79 ? -2.989 -0.174 0.998 1.00 84.50 79 THR A O 1
ATOM 602 N N . GLY A 1 80 ? -3.032 0.187 3.212 1.00 84.69 80 GLY A N 1
ATOM 603 C CA . GLY A 1 80 ? -1.877 1.087 3.241 1.00 84.69 80 GLY A CA 1
ATOM 604 C C . GLY A 1 80 ? -0.595 0.399 2.773 1.00 84.69 80 GLY A C 1
ATOM 605 O O . GLY A 1 80 ? 0.147 0.973 1.977 1.00 84.69 80 GLY A O 1
ATOM 606 N N . MET A 1 81 ? -0.380 -0.855 3.188 1.00 83.19 81 MET A N 1
ATOM 607 C CA . MET A 1 81 ? 0.728 -1.675 2.690 1.00 83.19 81 MET A CA 1
ATOM 608 C C . MET A 1 81 ? 0.619 -1.884 1.180 1.00 83.19 81 MET A C 1
ATOM 610 O O . MET A 1 81 ? 1.594 -1.708 0.455 1.00 83.19 81 MET A O 1
ATOM 614 N N . GLY A 1 82 ? -0.584 -2.209 0.701 1.00 81.94 82 GLY A N 1
ATOM 615 C CA . GLY A 1 82 ? -0.852 -2.409 -0.715 1.00 81.94 82 GLY A CA 1
ATOM 616 C C . GLY A 1 82 ? -0.533 -1.186 -1.572 1.00 81.94 82 GLY A C 1
ATOM 617 O O . GLY A 1 82 ? 0.174 -1.298 -2.570 1.00 81.94 82 GLY A O 1
ATOM 618 N N . ILE A 1 83 ? -0.993 -0.007 -1.143 1.00 82.94 83 ILE A N 1
ATOM 619 C CA . ILE A 1 83 ? -0.720 1.273 -1.812 1.00 82.94 83 ILE A CA 1
ATOM 620 C C . ILE A 1 83 ? 0.784 1.555 -1.862 1.00 82.94 83 ILE A C 1
ATOM 622 O O . ILE A 1 83 ? 1.295 1.922 -2.918 1.00 82.94 83 ILE A O 1
ATOM 626 N N . GLY A 1 84 ? 1.490 1.393 -0.739 1.00 79.38 84 GLY A N 1
ATOM 627 C CA . GLY A 1 84 ? 2.927 1.665 -0.672 1.00 79.38 84 GLY A CA 1
ATOM 628 C C . GLY A 1 84 ? 3.736 0.758 -1.599 1.00 79.38 84 GLY A C 1
ATOM 629 O O . GLY A 1 84 ? 4.593 1.246 -2.329 1.00 79.38 84 GLY A O 1
ATOM 630 N N . LEU A 1 85 ? 3.398 -0.532 -1.641 1.00 78.94 85 LEU A N 1
ATOM 631 C CA . LEU A 1 85 ? 4.053 -1.497 -2.522 1.00 78.94 85 LEU A CA 1
ATOM 632 C C . LEU A 1 85 ? 3.742 -1.261 -4.004 1.00 78.94 85 LEU A C 1
ATOM 634 O O . LEU A 1 85 ? 4.638 -1.389 -4.824 1.00 78.94 85 LEU A O 1
ATOM 638 N N . VAL A 1 86 ? 2.510 -0.881 -4.365 1.00 77.81 86 VAL A N 1
ATOM 639 C CA . VAL A 1 86 ? 2.171 -0.497 -5.753 1.00 77.81 86 VAL A CA 1
ATOM 640 C C . VAL A 1 86 ? 2.902 0.778 -6.174 1.00 77.81 86 VAL A C 1
ATOM 642 O O . VAL A 1 86 ? 3.319 0.896 -7.322 1.00 77.81 86 VAL A O 1
ATOM 645 N N . LYS A 1 87 ? 3.054 1.743 -5.260 1.00 80.19 87 LYS A N 1
ATOM 646 C CA . LYS A 1 87 ? 3.758 3.002 -5.525 1.00 80.19 87 LYS A CA 1
ATOM 647 C C . LYS A 1 87 ? 5.247 2.779 -5.786 1.00 80.19 87 LYS A C 1
ATOM 649 O O . LYS A 1 87 ? 5.768 3.392 -6.709 1.00 80.19 87 LYS A O 1
ATOM 654 N N . ASP A 1 88 ? 5.900 1.952 -4.973 1.00 72.38 88 ASP A N 1
ATOM 655 C CA . ASP A 1 88 ? 7.301 1.548 -5.161 1.00 72.38 88 ASP A CA 1
ATOM 656 C C . ASP A 1 88 ? 7.510 0.993 -6.572 1.00 72.38 88 ASP A C 1
ATOM 658 O O . ASP A 1 88 ? 8.332 1.471 -7.343 1.00 72.38 88 ASP A O 1
ATOM 662 N N . ASP A 1 89 ? 6.613 0.098 -6.958 1.00 70.94 89 ASP A N 1
ATOM 663 C CA . ASP A 1 89 ? 6.615 -0.556 -8.250 1.00 70.94 89 ASP A CA 1
ATOM 664 C C . ASP A 1 89 ? 6.360 0.433 -9.420 1.00 70.94 89 ASP A C 1
ATOM 666 O O . ASP A 1 89 ? 7.024 0.400 -10.454 1.00 70.94 89 ASP A O 1
ATOM 670 N N . TYR A 1 90 ? 5.443 1.393 -9.258 1.00 70.00 90 TYR A N 1
ATOM 671 C CA . TYR A 1 90 ? 5.185 2.421 -10.276 1.00 70.00 90 TYR A CA 1
ATOM 672 C C . TYR A 1 90 ? 6.421 3.276 -10.603 1.00 70.00 90 TYR A C 1
ATOM 674 O O . TYR A 1 90 ? 6.550 3.736 -11.738 1.00 70.00 90 TYR A O 1
ATOM 682 N N . LEU A 1 91 ? 7.331 3.491 -9.648 1.00 67.56 91 LEU A N 1
ATOM 683 C CA . LEU A 1 91 ? 8.556 4.265 -9.884 1.00 67.56 91 LEU A CA 1
ATOM 684 C C . LEU A 1 91 ? 9.519 3.555 -10.847 1.00 67.56 91 LEU A C 1
ATOM 686 O O . LEU A 1 91 ? 10.210 4.227 -11.610 1.00 67.56 91 LEU A O 1
ATOM 690 N N . ASP A 1 92 ? 9.466 2.225 -10.899 1.00 62.38 92 ASP A N 1
ATOM 691 C CA . ASP A 1 92 ? 10.349 1.394 -11.719 1.00 62.38 92 ASP A CA 1
ATOM 692 C C . ASP A 1 92 ? 9.673 0.878 -13.000 1.00 62.38 92 ASP A C 1
ATOM 694 O O . ASP A 1 92 ? 10.287 0.159 -13.794 1.00 62.38 92 ASP A O 1
ATOM 698 N N . ILE A 1 93 ? 8.416 1.264 -13.257 1.00 64.69 93 ILE A N 1
ATOM 699 C CA . ILE A 1 93 ? 7.608 0.747 -14.374 1.00 64.69 93 ILE A CA 1
ATOM 700 C C . ILE A 1 93 ? 8.287 0.908 -15.742 1.00 64.69 93 ILE A C 1
ATOM 702 O O . ILE A 1 93 ? 8.073 0.103 -16.649 1.00 64.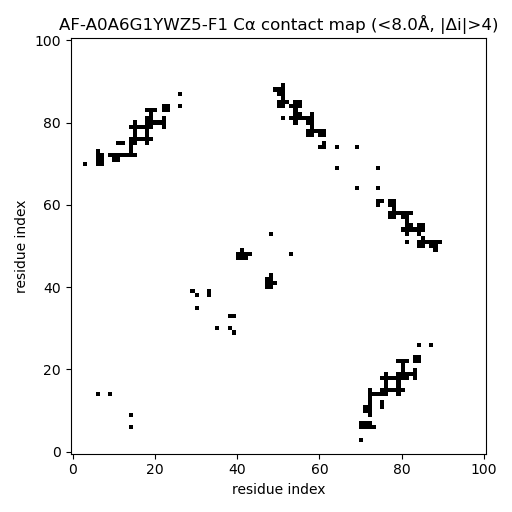69 93 ILE A O 1
ATOM 706 N N . MET A 1 94 ? 9.142 1.923 -15.895 1.00 58.09 94 MET A N 1
ATOM 707 C CA . MET A 1 94 ? 9.899 2.183 -17.125 1.00 58.09 94 MET A CA 1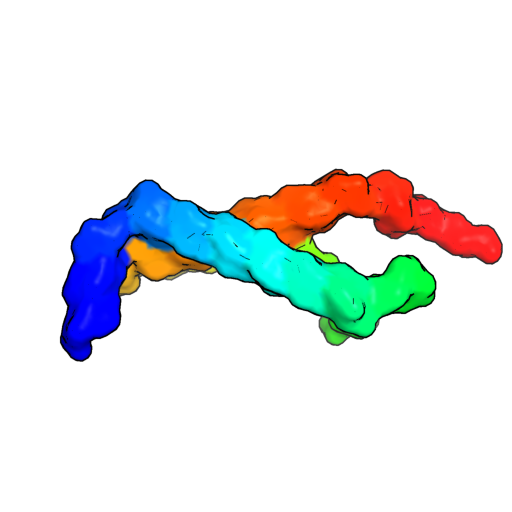
ATOM 708 C C . MET A 1 94 ? 11.156 1.331 -17.283 1.00 58.09 94 MET A C 1
ATOM 710 O O . MET A 1 94 ? 11.599 1.105 -18.410 1.00 58.09 94 MET A O 1
ATOM 714 N N . ASP A 1 95 ? 11.694 0.794 -16.195 1.00 56.00 95 ASP A N 1
ATOM 715 C CA . ASP A 1 95 ? 12.805 -0.153 -16.238 1.00 56.00 95 ASP A CA 1
ATOM 716 C C . ASP A 1 95 ? 12.328 -1.599 -16.423 1.00 56.00 95 ASP A C 1
ATOM 718 O O . ASP A 1 95 ? 13.090 -2.459 -16.861 1.00 56.00 95 ASP A O 1
ATOM 722 N N . TRP A 1 96 ? 11.042 -1.870 -16.190 1.00 55.59 96 TRP A N 1
ATOM 723 C CA . TRP A 1 96 ? 10.458 -3.209 -16.294 1.00 55.59 96 TRP A CA 1
ATOM 724 C C . TRP A 1 96 ? 10.223 -3.717 -17.711 1.00 55.59 96 TRP A C 1
ATOM 726 O O . TRP A 1 96 ? 10.263 -4.926 -17.938 1.00 55.59 96 TRP A O 1
ATOM 736 N N . PHE A 1 97 ? 9.962 -2.814 -18.657 1.00 48.69 97 PHE A N 1
ATOM 737 C CA . PHE A 1 97 ? 9.697 -3.163 -20.057 1.00 48.69 97 PHE A CA 1
ATOM 738 C C . PHE A 1 97 ? 10.924 -3.009 -20.956 1.00 48.69 97 PHE A C 1
ATOM 740 O O . PHE A 1 97 ? 10.831 -3.214 -22.169 1.00 48.69 97 PHE A O 1
ATOM 747 N N . LYS A 1 98 ? 12.091 -2.686 -20.384 1.00 45.12 98 LYS A N 1
ATOM 748 C CA . LYS A 1 98 ? 13.354 -2.778 -21.112 1.00 45.12 98 LYS A CA 1
ATOM 749 C C . LYS A 1 98 ? 13.645 -4.255 -21.367 1.00 45.12 98 LYS A C 1
ATOM 751 O O . LYS A 1 98 ? 14.175 -4.962 -20.513 1.00 45.12 98 LYS A O 1
ATOM 756 N N . LEU A 1 99 ? 13.281 -4.719 -22.562 1.00 42.41 99 LEU A N 1
ATOM 757 C CA . LEU A 1 99 ? 13.795 -5.965 -23.114 1.00 42.41 99 LEU A CA 1
ATOM 758 C C . LEU A 1 99 ? 15.321 -5.855 -23.099 1.00 42.41 99 LEU A C 1
ATOM 760 O O . LEU A 1 99 ? 15.898 -4.989 -23.759 1.00 42.41 99 LEU A O 1
ATOM 764 N N . THR A 1 100 ? 15.963 -6.682 -22.281 1.00 46.97 100 THR A N 1
ATOM 765 C CA . THR A 1 100 ? 17.417 -6.811 -22.299 1.00 46.97 100 THR A CA 1
ATOM 766 C C . THR A 1 100 ? 17.805 -7.353 -23.671 1.00 46.97 100 THR A C 1
ATOM 768 O O . THR A 1 100 ? 17.207 -8.315 -24.153 1.00 46.97 100 THR A O 1
ATOM 771 N N . LYS A 1 101 ? 18.716 -6.638 -24.330 1.00 41.75 101 LYS A N 1
ATOM 772 C CA . LYS A 1 101 ? 19.168 -6.911 -25.694 1.00 41.75 101 LYS A CA 1
ATOM 773 C C . LYS A 1 101 ? 20.125 -8.096 -25.731 1.00 41.75 101 LYS A C 1
ATOM 775 O O . LYS A 1 101 ? 20.921 -8.215 -24.773 1.00 41.75 101 LYS A O 1
#

Foldseek 3Di:
DVVLVVLQVCALVNLLVLLQVVLVVVVVVQPVVDDPVDRDQDDDPNDGDALLNQLVVLLCVLVVCVPPPDRNSPNSSSNNNSVNSNVSVVVCVVVVPPPDD

Sequence (101 aa):
MVLYGLLCSLGIKGGLLIGTTAAEILTSYWHSRHNESSPPKVYFFNRRIHHGEIGALLGLSSLFLRGTSFPTAAAAILTGMGIGLVKDDYLDIMDWFKLTK

Radius of gyration: 15.78 Å; Cα contacts (8 Å, |Δi|>4): 123; chains: 1; bounding box: 41×27×49 Å

Solvent-accessible surface area (backbone atoms only — not comparable to full-atom values): 5421 Å² total; per-residue (Å²): 112,67,68,60,54,50,32,60,72,43,33,53,70,48,14,27,51,53,10,30,52,51,24,52,52,51,51,50,49,51,53,75,72,30,62,93,92,49,70,84,80,47,68,55,96,91,38,77,56,50,61,24,57,54,8,47,51,36,32,54,47,36,64,78,44,69,88,52,98,61,45,63,11,55,41,23,21,38,29,18,26,7,52,35,24,32,52,59,40,59,75,45,54,78,67,70,71,57,74,82,128

Mean predicted aligned error: 9.77 Å